Protein AF-A0A6G2Q5T1-F1 (afdb_monomer)

Sequence (65 aa):
GADRDDARRELLALPGMDAATAALIRVRALGDPDVAPPGFPAPDAWRPWRTYAFQHLYTAGELPR

Structure (mmCIF, N/CA/C/O backbone):
data_AF-A0A6G2Q5T1-F1
#
_entry.id   AF-A0A6G2Q5T1-F1
#
loop_
_atom_site.group_PDB
_atom_site.id
_a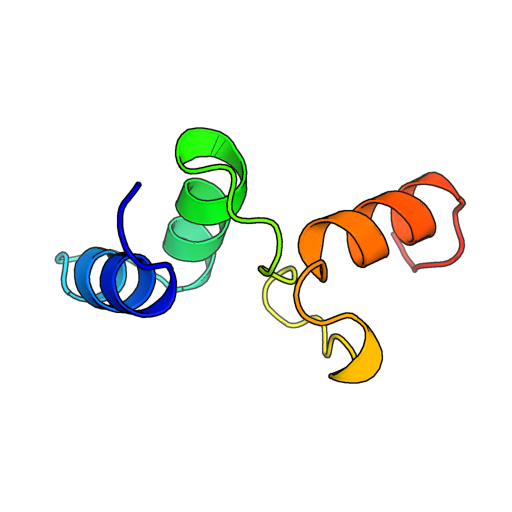tom_site.type_symbol
_atom_site.label_atom_id
_atom_site.label_alt_id
_atom_site.label_comp_id
_atom_site.label_asym_id
_atom_site.label_entity_id
_atom_site.label_seq_id
_atom_site.pdbx_PDB_ins_code
_atom_site.Cartn_x
_atom_site.Cartn_y
_atom_site.Cartn_z
_atom_site.occupancy
_atom_site.B_iso_or_equiv
_atom_site.auth_seq_id
_atom_site.auth_comp_id
_atom_site.auth_asym_id
_atom_site.auth_atom_id
_atom_site.pdbx_PDB_model_num
ATOM 1 N N . GLY A 1 1 ? 8.552 -14.279 5.279 1.00 65.75 1 GLY A N 1
ATOM 2 C CA . GLY A 1 1 ? 7.851 -12.997 5.489 1.00 65.75 1 GLY A CA 1
ATOM 3 C C . GLY A 1 1 ? 6.377 -13.221 5.248 1.00 65.75 1 GLY A C 1
ATOM 4 O O . GLY A 1 1 ? 6.068 -14.115 4.470 1.00 65.75 1 GLY A O 1
ATOM 5 N N . ALA A 1 2 ? 5.501 -12.482 5.932 1.00 78.00 2 ALA A N 1
ATOM 6 C CA . ALA A 1 2 ? 4.059 -12.545 5.684 1.00 78.00 2 ALA A CA 1
ATOM 7 C C . ALA A 1 2 ? 3.738 -12.114 4.243 1.00 78.00 2 ALA A C 1
ATOM 9 O O . ALA A 1 2 ? 4.455 -11.282 3.677 1.00 78.00 2 ALA A O 1
ATOM 10 N N . ASP A 1 3 ? 2.678 -12.678 3.664 1.00 93.12 3 ASP A N 1
ATOM 11 C CA . ASP A 1 3 ? 2.137 -12.169 2.408 1.00 93.12 3 ASP A CA 1
ATOM 12 C C . ASP A 1 3 ? 1.666 -10.718 2.599 1.00 93.12 3 ASP A C 1
ATOM 14 O O . ASP A 1 3 ? 1.181 -10.324 3.661 1.00 93.12 3 ASP A O 1
ATOM 18 N N . ARG A 1 4 ? 1.871 -9.889 1.579 1.00 91.50 4 ARG A N 1
ATOM 19 C CA . ARG A 1 4 ? 1.672 -8.438 1.670 1.00 91.50 4 ARG A CA 1
ATOM 20 C C . ARG A 1 4 ? 0.202 -8.054 1.725 1.00 91.50 4 ARG A C 1
ATOM 22 O O . ARG A 1 4 ? -0.153 -7.092 2.411 1.00 91.50 4 ARG A O 1
ATOM 29 N N . ASP A 1 5 ? -0.635 -8.776 0.988 1.00 92.31 5 ASP A N 1
ATOM 30 C CA . ASP A 1 5 ? -2.070 -8.540 0.972 1.00 92.31 5 ASP A CA 1
ATOM 31 C C . ASP A 1 5 ? -2.715 -9.091 2.240 1.00 92.31 5 ASP A C 1
ATOM 33 O O . ASP A 1 5 ? -3.578 -8.420 2.817 1.00 92.31 5 ASP A O 1
ATOM 37 N N . ASP A 1 6 ? -2.226 -10.228 2.738 1.00 95.44 6 ASP A N 1
ATOM 38 C CA . ASP A 1 6 ? -2.633 -10.756 4.040 1.00 95.44 6 ASP A CA 1
ATOM 39 C C . ASP A 1 6 ? -2.243 -9.801 5.177 1.00 95.44 6 ASP A C 1
ATOM 41 O O . ASP A 1 6 ? -3.106 -9.409 5.962 1.00 95.44 6 ASP A O 1
ATOM 45 N N . ALA A 1 7 ? -0.999 -9.310 5.210 1.00 94.81 7 ALA A N 1
ATOM 46 C CA . ALA A 1 7 ? -0.545 -8.347 6.216 1.00 94.81 7 ALA A CA 1
ATOM 47 C C . ALA A 1 7 ? -1.368 -7.049 6.193 1.00 94.81 7 ALA A C 1
ATOM 49 O O . ALA A 1 7 ? -1.726 -6.511 7.241 1.00 94.81 7 ALA A O 1
ATOM 50 N N . ARG A 1 8 ? -1.717 -6.539 5.002 1.00 94.94 8 ARG A N 1
ATOM 51 C CA . ARG A 1 8 ? -2.618 -5.383 4.870 1.00 94.94 8 ARG A CA 1
ATOM 52 C C . ARG A 1 8 ? -3.989 -5.678 5.473 1.00 94.94 8 ARG A C 1
ATOM 54 O O . ARG A 1 8 ? -4.518 -4.840 6.200 1.00 94.94 8 ARG A O 1
ATOM 61 N N . ARG A 1 9 ? -4.575 -6.829 5.136 1.00 96.25 9 ARG A N 1
ATOM 62 C CA . ARG A 1 9 ? -5.902 -7.234 5.615 1.00 96.25 9 ARG A CA 1
ATOM 63 C C . ARG A 1 9 ? -5.917 -7.379 7.134 1.00 96.25 9 ARG A C 1
ATOM 65 O O . ARG A 1 9 ? -6.841 -6.888 7.770 1.00 96.25 9 ARG A O 1
ATOM 72 N N . GLU A 1 10 ? -4.895 -8.009 7.701 1.00 97.25 10 GLU A N 1
ATOM 73 C CA . GLU A 1 10 ? -4.772 -8.224 9.143 1.00 97.25 10 GLU A CA 1
ATOM 74 C C . GLU A 1 10 ? -4.587 -6.915 9.909 1.00 97.25 10 GLU A C 1
ATOM 76 O O . GLU A 1 10 ? -5.280 -6.695 10.899 1.00 97.25 10 GLU A O 1
ATOM 81 N N . LEU A 1 11 ? -3.728 -6.008 9.425 1.00 96.81 11 LEU A N 1
ATOM 82 C CA . LEU A 1 11 ? -3.564 -4.690 10.042 1.00 96.81 11 LEU A CA 1
ATOM 83 C C . LEU A 1 11 ? -4.893 -3.928 10.067 1.00 96.81 11 LEU A C 1
ATOM 85 O O . LEU A 1 11 ? -5.291 -3.436 11.118 1.00 96.81 11 LEU A O 1
ATOM 89 N N . LEU A 1 12 ? -5.608 -3.877 8.939 1.00 97.00 12 LEU A N 1
ATOM 90 C CA . LEU A 1 12 ? -6.887 -3.165 8.827 1.00 97.00 12 LEU A CA 1
ATOM 91 C C . LEU A 1 12 ? -8.027 -3.782 9.651 1.00 97.00 12 LEU A C 1
ATOM 93 O O . LEU A 1 12 ? -9.033 -3.116 9.875 1.00 97.00 12 LEU A O 1
ATOM 97 N N . ALA A 1 13 ? -7.894 -5.031 10.097 1.00 98.00 13 ALA A N 1
ATOM 98 C CA . ALA A 1 13 ? -8.875 -5.666 10.971 1.00 98.00 13 ALA A CA 1
ATOM 99 C C . ALA A 1 13 ? -8.742 -5.225 12.442 1.00 98.00 13 ALA A C 1
ATOM 101 O O . ALA A 1 13 ? -9.638 -5.493 13.245 1.00 98.00 13 ALA A O 1
ATOM 102 N N . LEU A 1 14 ? -7.643 -4.559 12.814 1.00 97.81 14 LEU A N 1
ATOM 103 C CA . LEU A 1 14 ? -7.421 -4.101 14.182 1.00 97.81 14 LEU A CA 1
ATOM 104 C C . LEU A 1 14 ? -8.316 -2.890 14.515 1.00 97.81 14 LEU A C 1
ATOM 106 O O . LEU A 1 14 ? -8.361 -1.930 13.739 1.00 97.81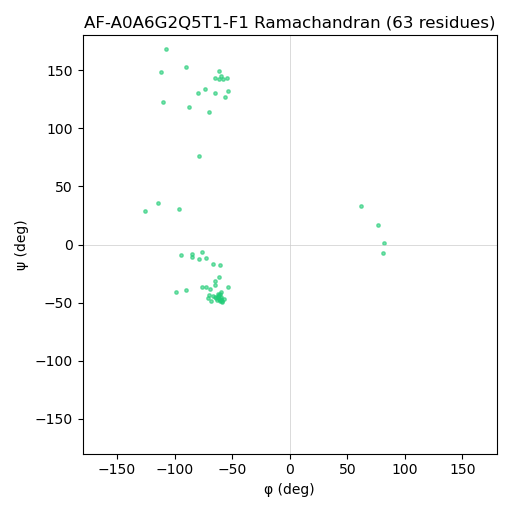 14 LEU A O 1
ATOM 110 N N . PRO A 1 15 ? -8.993 -2.874 15.682 1.00 97.81 15 PRO A N 1
ATOM 111 C CA . PRO A 1 15 ? -9.784 -1.724 16.111 1.00 97.81 15 PRO A CA 1
ATOM 112 C C . PRO A 1 15 ? -8.947 -0.441 16.160 1.00 97.81 15 PRO A C 1
ATOM 114 O O . PRO A 1 15 ? -7.903 -0.396 16.807 1.00 97.81 15 PRO A O 1
ATOM 117 N N . GLY A 1 16 ? -9.418 0.608 15.482 1.00 96.00 16 GLY A N 1
ATOM 118 C CA . GLY A 1 16 ? -8.728 1.900 15.408 1.00 96.00 16 GLY A CA 1
ATOM 119 C C . GLY A 1 16 ? -7.607 1.984 14.365 1.00 96.00 16 GLY A C 1
ATOM 120 O O . GLY A 1 16 ? -6.985 3.038 14.262 1.00 96.00 16 GLY A O 1
ATOM 121 N N . MET A 1 17 ? -7.348 0.929 13.581 1.00 97.38 17 MET A N 1
ATOM 122 C CA . MET A 1 17 ? -6.384 0.993 12.480 1.00 97.38 17 MET A CA 1
ATOM 123 C C . MET A 1 17 ? -6.991 1.663 11.246 1.00 97.38 17 MET A C 1
ATOM 125 O O . MET A 1 17 ? -8.046 1.255 10.760 1.00 97.38 17 MET A O 1
ATOM 129 N N . ASP A 1 18 ? -6.277 2.638 10.684 1.00 94.94 18 ASP A N 1
ATOM 130 C CA . ASP A 1 18 ? -6.610 3.244 9.397 1.00 94.94 18 ASP A CA 1
ATOM 131 C C . ASP A 1 18 ? -5.640 2.824 8.275 1.00 94.94 18 ASP A C 1
ATOM 133 O O . ASP A 1 18 ? -4.578 2.228 8.491 1.00 94.94 18 ASP A O 1
ATOM 137 N N . ALA A 1 19 ? -6.022 3.130 7.031 1.00 93.00 19 ALA A N 1
ATOM 138 C CA . ALA A 1 19 ? -5.238 2.774 5.851 1.00 93.00 19 ALA A CA 1
ATOM 139 C C . ALA A 1 19 ? -3.875 3.478 5.794 1.00 93.00 19 ALA A C 1
ATOM 141 O O . ALA A 1 19 ? -2.917 2.902 5.275 1.00 93.00 19 ALA A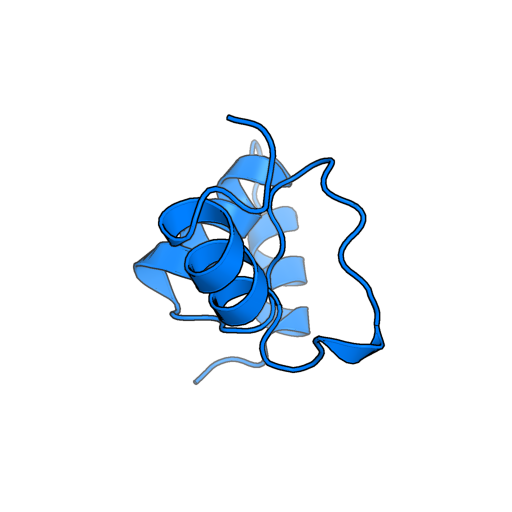 O 1
ATOM 142 N N . ALA A 1 20 ? -3.773 4.696 6.330 1.00 94.25 20 ALA A N 1
ATOM 143 C CA . ALA A 1 20 ? -2.529 5.455 6.334 1.00 94.25 20 ALA A CA 1
ATOM 144 C C . ALA A 1 20 ? -1.506 4.844 7.302 1.00 94.25 20 ALA A C 1
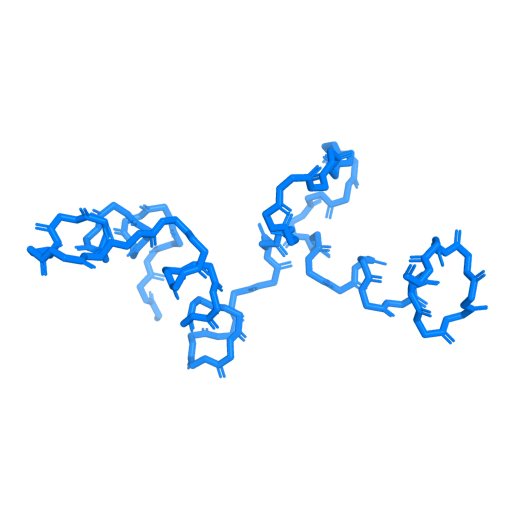ATOM 146 O O . ALA A 1 20 ? -0.358 4.600 6.927 1.00 94.25 20 ALA A O 1
ATOM 147 N N . THR A 1 21 ? -1.940 4.512 8.514 1.00 96.19 21 THR A N 1
ATOM 148 C CA . THR A 1 21 ? -1.138 3.859 9.550 1.00 96.19 21 THR A CA 1
ATOM 149 C C . THR A 1 21 ? -0.722 2.461 9.108 1.00 96.19 21 THR A C 1
ATOM 151 O O . THR A 1 21 ? 0.458 2.116 9.190 1.00 96.19 21 THR A O 1
ATOM 154 N N . ALA A 1 22 ? -1.646 1.675 8.544 1.00 95.81 22 ALA A N 1
ATOM 155 C CA . ALA A 1 22 ? -1.322 0.358 8.001 1.00 95.81 22 ALA A CA 1
ATOM 156 C C . ALA A 1 22 ? -0.281 0.439 6.866 1.00 95.81 22 ALA A C 1
ATOM 158 O O . ALA A 1 22 ? 0.661 -0.356 6.829 1.00 95.81 22 ALA A O 1
ATOM 159 N N . ALA A 1 23 ? -0.405 1.416 5.959 1.00 94.81 23 ALA A N 1
ATOM 160 C CA . ALA A 1 23 ? 0.583 1.653 4.906 1.00 94.81 23 ALA A CA 1
ATOM 161 C C . ALA A 1 23 ? 1.958 2.032 5.484 1.00 94.81 23 ALA A C 1
ATOM 163 O O . ALA A 1 23 ? 2.975 1.499 5.036 1.00 94.81 23 ALA A O 1
ATOM 164 N N . LEU A 1 24 ? 1.995 2.887 6.512 1.00 95.50 24 LEU A N 1
ATOM 165 C CA . LEU A 1 24 ? 3.236 3.286 7.177 1.00 95.50 24 LEU A CA 1
ATOM 166 C C . LEU A 1 24 ? 3.948 2.089 7.822 1.00 95.50 24 LEU A C 1
ATOM 168 O O . LEU A 1 24 ? 5.154 1.922 7.629 1.00 95.50 24 LEU A O 1
ATOM 172 N N . ILE A 1 25 ? 3.211 1.229 8.534 1.00 96.12 25 ILE A N 1
ATOM 173 C CA . ILE A 1 25 ? 3.750 -0.005 9.128 1.00 96.12 25 ILE A CA 1
ATOM 174 C C . ILE A 1 25 ? 4.318 -0.916 8.037 1.00 96.12 25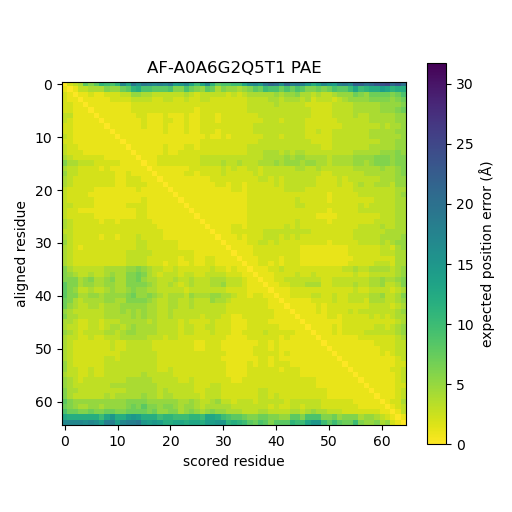 ILE A C 1
ATOM 176 O O . ILE A 1 25 ? 5.450 -1.391 8.156 1.00 96.12 25 ILE A O 1
ATOM 180 N N . ARG A 1 26 ? 3.574 -1.129 6.946 1.00 95.94 26 ARG A N 1
ATOM 181 C CA . ARG A 1 26 ? 4.022 -1.987 5.840 1.00 95.94 26 ARG A CA 1
ATOM 182 C C . ARG A 1 26 ? 5.325 -1.497 5.216 1.00 95.94 26 ARG A C 1
ATOM 184 O O . ARG A 1 26 ? 6.234 -2.297 5.029 1.00 95.94 26 ARG A O 1
ATOM 191 N N . VAL A 1 27 ? 5.452 -0.195 4.963 1.00 95.75 27 VAL A N 1
ATOM 192 C CA . VAL A 1 27 ? 6.676 0.387 4.387 1.00 95.75 27 VAL A CA 1
ATOM 193 C C . VAL A 1 27 ? 7.843 0.332 5.372 1.00 95.75 27 VAL A C 1
ATOM 195 O O . VAL A 1 27 ? 8.949 -0.058 5.006 1.00 95.75 27 VAL A O 1
ATOM 198 N N . ARG A 1 28 ? 7.630 0.760 6.621 1.00 94.25 28 ARG A N 1
ATOM 199 C CA . ARG A 1 28 ? 8.729 1.038 7.560 1.00 94.25 28 ARG A CA 1
ATOM 200 C C . ARG A 1 28 ? 9.141 -0.163 8.397 1.00 94.25 28 ARG A C 1
ATOM 202 O O . ARG A 1 28 ? 10.331 -0.317 8.650 1.00 94.25 28 ARG A O 1
ATOM 209 N N . ALA A 1 29 ? 8.183 -0.973 8.839 1.00 95.94 29 ALA A N 1
ATOM 210 C CA . ALA A 1 29 ? 8.434 -2.108 9.724 1.00 95.94 29 ALA A CA 1
ATOM 211 C C . ALA A 1 29 ? 8.517 -3.430 8.955 1.00 95.94 29 ALA A C 1
ATOM 213 O O . ALA A 1 29 ? 9.374 -4.256 9.256 1.00 95.94 29 ALA A O 1
ATOM 214 N N . LEU A 1 30 ? 7.647 -3.626 7.958 1.00 94.56 30 LEU A N 1
ATOM 215 C CA . LEU A 1 30 ? 7.590 -4.877 7.190 1.00 94.56 30 LEU A CA 1
ATOM 216 C C . LEU A 1 30 ? 8.410 -4.834 5.894 1.00 94.56 30 LEU A C 1
ATOM 218 O O . LEU A 1 30 ? 8.592 -5.872 5.260 1.00 94.56 30 LEU A O 1
ATOM 222 N N . GLY A 1 31 ? 8.914 -3.657 5.511 1.00 94.19 31 GLY A N 1
ATOM 223 C CA . GLY A 1 31 ? 9.746 -3.477 4.324 1.00 94.19 31 GLY A CA 1
ATOM 224 C C . GLY A 1 31 ? 9.030 -3.831 3.023 1.00 94.19 31 GLY A C 1
ATOM 225 O O . GLY A 1 31 ? 9.670 -4.349 2.116 1.00 94.19 31 GLY A O 1
ATOM 226 N N . ASP A 1 32 ? 7.717 -3.606 2.935 1.00 95.44 32 ASP A N 1
ATOM 227 C CA . ASP A 1 32 ? 6.922 -3.906 1.745 1.00 95.44 32 ASP A CA 1
ATOM 228 C C . ASP A 1 32 ? 7.271 -2.947 0.591 1.00 95.44 32 ASP A C 1
ATOM 230 O O . ASP A 1 32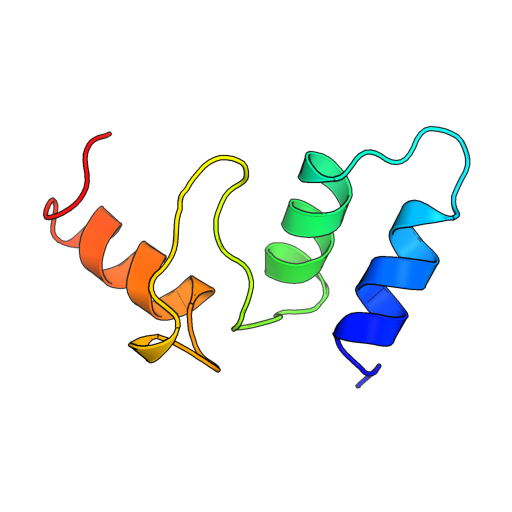 ? 6.983 -1.753 0.699 1.00 95.44 32 ASP A O 1
ATOM 234 N N . PRO A 1 33 ? 7.856 -3.430 -0.526 1.00 95.88 33 PRO A N 1
ATOM 235 C CA . PRO A 1 33 ? 8.241 -2.561 -1.627 1.00 95.88 33 PRO A CA 1
ATOM 236 C C . PRO A 1 33 ? 7.091 -2.088 -2.522 1.00 95.88 33 PRO A C 1
ATOM 238 O O . PRO A 1 33 ? 7.348 -1.287 -3.418 1.00 95.88 33 PRO A O 1
ATOM 241 N N . ASP A 1 34 ? 5.856 -2.568 -2.343 1.00 96.00 34 ASP A N 1
ATOM 242 C CA . ASP A 1 34 ? 4.741 -2.288 -3.262 1.00 96.00 34 ASP A CA 1
ATOM 243 C C . ASP A 1 34 ? 3.612 -1.457 -2.629 1.00 96.00 34 ASP A C 1
ATOM 245 O O . ASP A 1 34 ? 2.429 -1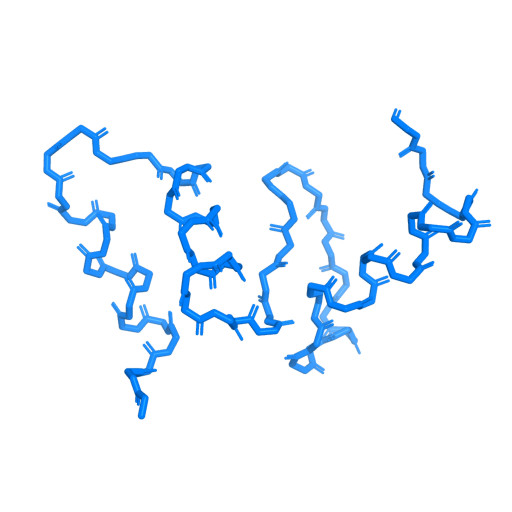.642 -2.922 1.00 96.00 34 ASP A O 1
ATOM 249 N N . VAL A 1 35 ? 3.967 -0.522 -1.746 1.00 95.94 35 VAL A N 1
ATOM 250 C CA . VAL A 1 35 ? 3.031 0.415 -1.107 1.00 95.94 35 VAL A CA 1
ATOM 251 C C . VAL A 1 35 ? 3.265 1.831 -1.630 1.00 95.94 35 VAL A C 1
ATOM 253 O O . VAL A 1 35 ? 4.363 2.376 -1.515 1.00 95.94 35 VAL A O 1
ATOM 256 N N . ALA A 1 36 ? 2.224 2.443 -2.185 1.00 91.75 36 ALA A N 1
ATOM 257 C CA . ALA A 1 36 ? 2.223 3.862 -2.529 1.00 91.75 36 ALA A CA 1
ATOM 258 C C . ALA A 1 36 ? 1.717 4.704 -1.343 1.00 91.75 36 ALA A C 1
ATOM 260 O O . ALA A 1 36 ? 0.919 4.195 -0.54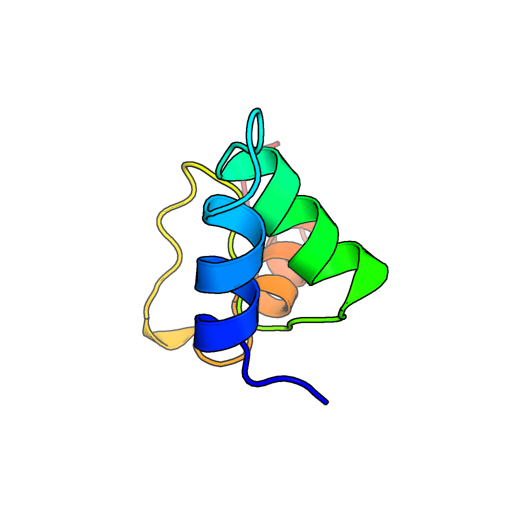7 1.00 91.75 36 ALA A O 1
ATOM 261 N N . PRO A 1 37 ? 2.129 5.978 -1.220 1.00 88.19 37 PRO A N 1
ATOM 262 C CA . PRO A 1 37 ? 1.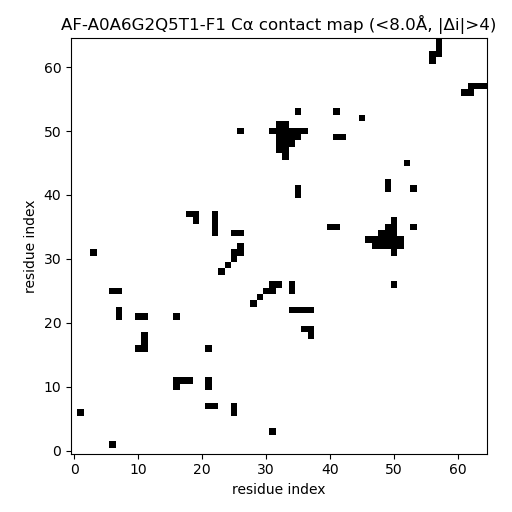543 6.883 -0.239 1.00 88.19 37 PRO A CA 1
ATOM 263 C C . PRO A 1 37 ? 0.014 6.967 -0.381 1.00 88.19 37 PRO A C 1
ATOM 265 O O . PRO A 1 37 ? -0.497 6.942 -1.506 1.00 88.19 37 PRO A O 1
ATOM 268 N N . PRO A 1 38 ? -0.736 7.086 0.729 1.00 85.62 38 PRO A N 1
ATOM 269 C CA . PRO A 1 38 ? -2.180 7.288 0.673 1.00 85.62 38 PRO A CA 1
ATOM 270 C C . PRO A 1 38 ? -2.549 8.484 -0.216 1.00 85.62 38 PRO A C 1
ATOM 272 O O . PRO A 1 38 ? -1.966 9.556 -0.093 1.00 85.62 38 PRO A O 1
ATOM 275 N N . GLY A 1 39 ? -3.510 8.292 -1.122 1.00 87.44 39 GLY A N 1
ATOM 276 C CA . GLY A 1 39 ? -3.958 9.329 -2.060 1.00 87.44 39 GLY A CA 1
ATOM 277 C C . GLY A 1 39 ? -3.080 9.511 -3.304 1.00 87.44 39 GLY A C 1
ATOM 278 O O . GLY A 1 39 ? -3.491 10.220 -4.218 1.00 87.44 39 GLY A O 1
ATOM 279 N N . PHE A 1 40 ? -1.921 8.850 -3.392 1.00 90.75 40 PHE A N 1
ATOM 280 C CA . PHE A 1 40 ? -1.086 8.876 -4.590 1.00 90.75 40 PHE A CA 1
ATOM 281 C C . PHE A 1 40 ? -1.515 7.775 -5.582 1.00 90.75 40 PHE A C 1
ATOM 283 O O . PHE A 1 40 ? -1.419 6.586 -5.250 1.00 90.75 40 PHE A O 1
ATOM 290 N N . PRO A 1 41 ? -1.966 8.117 -6.806 1.00 91.94 41 PRO A N 1
ATOM 291 C CA . PRO A 1 41 ? -2.371 7.136 -7.810 1.00 91.94 41 PRO A CA 1
ATOM 292 C C . PRO A 1 41 ? -1.139 6.528 -8.499 1.00 91.94 41 PRO A C 1
ATOM 294 O O . PRO A 1 41 ? -0.786 6.892 -9.618 1.00 91.94 41 PRO A O 1
ATOM 297 N N . ALA A 1 42 ? -0.452 5.611 -7.813 1.00 92.75 42 ALA A N 1
ATOM 298 C CA . ALA A 1 42 ? 0.730 4.956 -8.366 1.00 92.75 42 ALA A CA 1
ATOM 299 C C . ALA A 1 42 ? 0.384 4.088 -9.593 1.00 92.75 42 ALA A C 1
ATOM 301 O O . ALA A 1 42 ? -0.504 3.240 -9.484 1.00 92.75 42 ALA A O 1
ATOM 302 N N . PRO A 1 43 ? 1.106 4.235 -10.720 1.00 95.62 43 PRO A N 1
ATOM 303 C CA . PRO A 1 43 ? 0.920 3.398 -11.902 1.00 95.62 43 PRO A CA 1
ATOM 304 C C . PRO A 1 43 ? 1.112 1.905 -11.615 1.00 95.62 43 PRO A C 1
ATOM 306 O O . PRO A 1 43 ? 2.052 1.515 -10.920 1.00 95.62 43 PRO A O 1
ATOM 309 N N . ASP A 1 44 ? 0.302 1.053 -12.248 1.00 95.69 44 ASP A N 1
ATOM 310 C CA . ASP A 1 44 ? 0.467 -0.407 -12.168 1.00 95.69 44 ASP A CA 1
ATOM 311 C C . ASP A 1 44 ? 1.818 -0.878 -12.719 1.00 95.69 44 ASP A C 1
ATOM 313 O O . ASP A 1 44 ? 2.377 -1.860 -12.234 1.00 95.69 44 ASP A O 1
ATOM 317 N N . ALA A 1 45 ? 2.394 -0.135 -13.669 1.00 97.19 45 ALA A N 1
ATOM 318 C CA . ALA A 1 45 ? 3.723 -0.395 -14.220 1.00 97.19 45 ALA A CA 1
ATOM 319 C C . ALA A 1 45 ? 4.850 -0.328 -13.171 1.00 97.19 45 ALA A C 1
ATOM 321 O O . ALA A 1 45 ? 5.942 -0.830 -13.417 1.00 97.19 45 ALA A O 1
ATOM 322 N N . TRP A 1 46 ? 4.612 0.289 -12.009 1.00 96.94 46 TRP A N 1
ATOM 323 C CA . TRP A 1 46 ? 5.584 0.329 -10.914 1.00 96.94 46 TRP A CA 1
ATOM 324 C C . TRP A 1 46 ? 5.527 -0.910 -10.019 1.00 96.94 46 TRP A C 1
ATOM 326 O O . TRP A 1 46 ? 6.388 -1.067 -9.154 1.00 96.94 46 TRP A O 1
ATOM 336 N N . ARG A 1 47 ? 4.536 -1.796 -10.182 1.00 95.75 47 ARG A N 1
ATOM 337 C CA . ARG A 1 47 ? 4.503 -3.062 -9.441 1.00 95.75 47 ARG A CA 1
ATOM 338 C C . ARG A 1 47 ? 5.692 -3.945 -9.853 1.00 95.75 47 ARG A C 1
ATOM 340 O O . ARG A 1 47 ? 6.035 -3.984 -11.032 1.00 95.75 47 ARG A O 1
ATOM 347 N N . PRO A 1 48 ? 6.302 -4.702 -8.919 1.00 96.19 48 PRO A N 1
ATOM 348 C CA . PRO A 1 48 ? 5.979 -4.822 -7.491 1.00 96.19 48 PRO A CA 1
ATOM 349 C C . PRO A 1 48 ? 6.830 -3.900 -6.580 1.00 96.19 48 PRO A C 1
ATOM 351 O O . PRO A 1 48 ? 7.143 -4.274 -5.446 1.00 96.19 48 PRO A O 1
ATOM 354 N N . TRP A 1 49 ? 7.248 -2.731 -7.078 1.00 97.25 49 TRP A N 1
ATOM 355 C CA . TRP A 1 49 ? 8.216 -1.824 -6.444 1.00 97.25 49 TRP A CA 1
ATOM 356 C C . TRP A 1 49 ? 7.691 -0.385 -6.276 1.00 97.25 49 TRP A C 1
ATOM 358 O O . TRP A 1 49 ? 8.478 0.565 -6.266 1.00 97.25 49 TRP A O 1
ATOM 368 N N . ARG A 1 50 ? 6.372 -0.190 -6.124 1.00 96.81 50 ARG A N 1
ATOM 369 C CA . ARG A 1 50 ? 5.752 1.148 -6.016 1.00 96.81 50 ARG A CA 1
ATOM 370 C C . ARG A 1 50 ? 6.353 2.041 -4.934 1.00 96.81 50 ARG A C 1
ATOM 372 O O . ARG A 1 50 ? 6.487 3.241 -5.162 1.00 96.81 50 ARG A O 1
ATOM 379 N N . THR A 1 51 ? 6.746 1.480 -3.791 1.00 96.44 51 THR A N 1
ATOM 380 C CA . THR A 1 51 ? 7.413 2.238 -2.724 1.00 96.44 51 THR A CA 1
ATOM 381 C C . THR A 1 51 ? 8.730 2.813 -3.222 1.00 96.44 51 THR A C 1
ATOM 383 O O . THR A 1 51 ? 8.988 3.998 -3.043 1.00 96.44 51 THR A O 1
ATOM 386 N N . TYR A 1 52 ? 9.542 2.001 -3.895 1.00 96.19 52 TYR A N 1
ATOM 387 C CA . TYR A 1 52 ? 10.841 2.432 -4.401 1.00 96.19 52 TYR A CA 1
ATOM 388 C C . TYR A 1 52 ? 10.710 3.413 -5.560 1.00 96.19 52 TYR A C 1
ATOM 390 O O . TYR A 1 52 ? 11.398 4.429 -5.558 1.00 96.19 52 TYR A O 1
ATOM 398 N N . ALA A 1 53 ? 9.802 3.162 -6.504 1.00 96.69 53 ALA A N 1
ATOM 399 C CA . ALA A 1 53 ? 9.538 4.091 -7.598 1.00 96.69 53 ALA A CA 1
ATOM 400 C C . ALA A 1 53 ? 9.126 5.474 -7.067 1.00 96.69 53 ALA A C 1
ATOM 402 O O . ALA A 1 53 ? 9.714 6.480 -7.458 1.00 96.69 53 ALA A O 1
ATOM 403 N N . PHE A 1 54 ? 8.199 5.523 -6.101 1.00 95.44 54 PHE A N 1
ATOM 404 C CA . PHE A 1 54 ? 7.817 6.775 -5.451 1.00 95.44 54 PHE A CA 1
ATOM 405 C C . PHE A 1 54 ? 9.013 7.457 -4.774 1.00 95.44 54 PHE A C 1
ATOM 407 O O . PHE A 1 54 ? 9.241 8.640 -5.002 1.00 95.44 54 PHE A O 1
ATOM 414 N N . GLN A 1 55 ? 9.789 6.727 -3.963 1.00 94.56 55 GLN A N 1
ATOM 415 C CA . GLN A 1 55 ? 10.932 7.301 -3.244 1.00 94.56 55 GLN A CA 1
ATOM 416 C C . GLN A 1 55 ? 11.990 7.851 -4.205 1.00 94.56 55 GLN A C 1
ATOM 418 O O . GLN A 1 55 ? 12.456 8.967 -4.006 1.00 94.56 55 GLN A O 1
ATOM 423 N N . HIS A 1 56 ? 12.325 7.126 -5.276 1.00 95.88 56 HIS A N 1
ATOM 424 C CA . HIS A 1 56 ? 13.283 7.597 -6.275 1.00 95.88 56 HIS A CA 1
ATOM 425 C C . HIS A 1 56 ? 12.823 8.892 -6.946 1.00 95.88 56 HIS A C 1
ATOM 427 O O . HIS A 1 56 ? 13.593 9.848 -6.992 1.00 95.88 56 HIS A O 1
ATOM 433 N N . LEU A 1 57 ? 11.572 8.952 -7.404 1.00 95.94 57 LEU A N 1
ATOM 434 C CA . LEU A 1 57 ? 11.040 10.135 -8.082 1.00 95.94 57 LEU A CA 1
ATOM 435 C C . LEU A 1 57 ? 10.870 11.321 -7.122 1.00 95.94 57 LEU A C 1
ATOM 437 O O . LEU A 1 57 ? 11.185 12.455 -7.471 1.00 95.94 57 LEU A O 1
ATOM 441 N N . TYR A 1 58 ? 10.435 11.069 -5.885 1.00 94.38 58 TYR A N 1
ATOM 442 C CA . TYR A 1 58 ? 10.333 12.094 -4.847 1.00 94.38 58 TYR A CA 1
ATOM 443 C C . TYR A 1 58 ? 11.709 12.664 -4.480 1.00 94.38 58 TYR A C 1
ATOM 445 O O . TYR A 1 58 ? 11.890 13.880 -4.430 1.00 94.38 58 TYR A O 1
ATOM 453 N N . THR A 1 59 ? 12.710 11.802 -4.276 1.00 96.12 59 THR A N 1
ATOM 454 C CA . THR A 1 59 ? 14.091 12.224 -4.008 1.00 96.12 59 THR A CA 1
ATOM 455 C C . THR A 1 59 ? 14.713 12.949 -5.204 1.00 96.12 59 THR A C 1
ATOM 457 O O . THR A 1 59 ? 15.464 13.900 -4.995 1.00 96.12 59 THR A O 1
ATOM 460 N N . ALA A 1 60 ? 14.377 12.557 -6.436 1.00 97.12 60 ALA A N 1
ATOM 461 C CA . ALA A 1 60 ? 14.809 13.236 -7.659 1.00 97.12 60 ALA A CA 1
ATOM 462 C C . ALA A 1 60 ? 14.102 14.587 -7.901 1.00 97.12 60 ALA A C 1
ATOM 464 O O . ALA A 1 60 ? 14.539 15.357 -8.752 1.00 97.12 60 ALA A O 1
ATOM 465 N N . GLY A 1 61 ? 13.038 14.904 -7.152 1.00 96.31 61 GLY A N 1
ATOM 466 C CA . GLY A 1 61 ? 12.233 16.114 -7.354 1.00 96.31 61 GLY A CA 1
ATOM 467 C C . GLY A 1 61 ? 11.274 16.033 -8.548 1.00 96.31 61 GLY A C 1
ATOM 468 O O . GLY A 1 61 ? 10.773 17.057 -9.002 1.00 96.31 61 GLY A O 1
ATOM 469 N N . GLU A 1 62 ? 11.015 14.826 -9.051 1.00 95.44 62 GLU A N 1
ATOM 470 C CA . GLU A 1 62 ? 10.104 14.550 -10.169 1.00 95.44 62 GLU A CA 1
ATOM 471 C C . GLU A 1 62 ? 8.640 14.414 -9.718 1.00 95.44 62 GLU A C 1
ATOM 473 O O . GLU A 1 62 ? 7.727 14.407 -10.543 1.00 95.44 62 GLU A O 1
ATOM 478 N N . LEU A 1 63 ? 8.403 14.331 -8.403 1.00 91.00 63 LEU A N 1
ATOM 479 C CA . LEU A 1 63 ? 7.075 14.389 -7.795 1.00 91.00 63 LEU A CA 1
ATOM 480 C C . LEU A 1 63 ? 6.903 15.676 -6.976 1.00 91.00 63 LEU A C 1
ATOM 482 O O . LEU A 1 63 ? 7.874 16.163 -6.389 1.00 91.00 63 LEU A O 1
ATOM 486 N N . PRO A 1 64 ? 5.674 16.222 -6.904 1.00 78.19 64 PRO A N 1
ATOM 487 C CA . PRO A 1 64 ? 5.383 17.354 -6.037 1.00 78.19 64 PRO A CA 1
ATOM 488 C C . PRO A 1 64 ? 5.673 17.017 -4.568 1.00 78.19 64 PRO A C 1
ATOM 490 O O . PRO A 1 64 ? 5.480 15.877 -4.134 1.00 78.19 64 PRO A O 1
ATOM 493 N N . ARG A 1 65 ? 6.151 18.025 -3.830 1.00 71.06 65 ARG A N 1
ATOM 494 C CA . ARG A 1 65 ? 6.327 17.961 -2.374 1.00 71.06 65 ARG A CA 1
ATOM 495 C C . ARG A 1 65 ? 5.007 18.091 -1.635 1.00 71.06 65 ARG A C 1
ATOM 497 O O . ARG A 1 65 ? 4.180 18.917 -2.078 1.00 71.06 65 ARG A O 1
#

Radius of gyration: 12.28 Å; Cα contacts (8 Å, |Δi|>4): 59; chains: 1; bounding box: 25×31×30 Å

Solvent-accessible surface area (backbone atoms only — not comparable to full-atom values): 3963 Å² total; per-residue (Å²): 133,81,56,70,67,57,50,51,53,56,45,57,68,40,90,91,48,45,72,61,58,44,48,50,44,36,46,72,74,67,61,42,42,60,47,57,63,84,92,53,89,70,62,75,86,38,61,75,34,28,30,53,53,50,51,53,34,46,76,70,61,77,41,88,131

Nearest PDB structures (foldseek):
  2h56-assembly2_B  TM=8.025E-01  e=2.784E-01  Halalkalibacterium halodurans
  7ayz-assembly1_AAA  TM=6.729E-01  e=1.874E-01  Mus musculus
  7az0-assembly1_BBB  TM=6.586E-01  e=4.136E-01  Mus musculus
  7ayy-assembly2_BBB  TM=6.808E-01  e=5.753E-01  Homo sapiens
  7ayy-assembly1_AAA  TM=5.574E-01  e=7.490E-01  Homo sapiens

Secondary structure (DSSP, 8-state):
---HHHHHHHHHTSTT--HHHHHHHHHHTS--TT-PPTT----GGGTT-HHHHHHHHHHHT-S--

Mean predicted aligned error: 2.92 Å

pLDDT: mean 93.62, std 5.88, range [65.75, 98.0]

Foldseek 3Di:
DDDLVVQLVVQVVDPPRDNQNSLCCCVPVVVQQQGDHPPDPFDPVCPPRSNVVVVVCVVVVVDDD